Protein AF-A0A7Y9PFM8-F1 (afdb_monomer)

Structure (mmCIF, N/CA/C/O backbone):
data_AF-A0A7Y9PFM8-F1
#
_entry.id   AF-A0A7Y9PFM8-F1
#
loop_
_atom_site.group_PDB
_atom_site.id
_atom_site.type_symbol
_atom_site.label_atom_id
_atom_site.label_alt_id
_atom_site.label_comp_id
_atom_site.label_asym_id
_atom_site.label_entity_id
_atom_site.label_seq_id
_atom_site.pdbx_PDB_ins_code
_atom_site.Cartn_x
_atom_site.Cartn_y
_atom_site.Cartn_z
_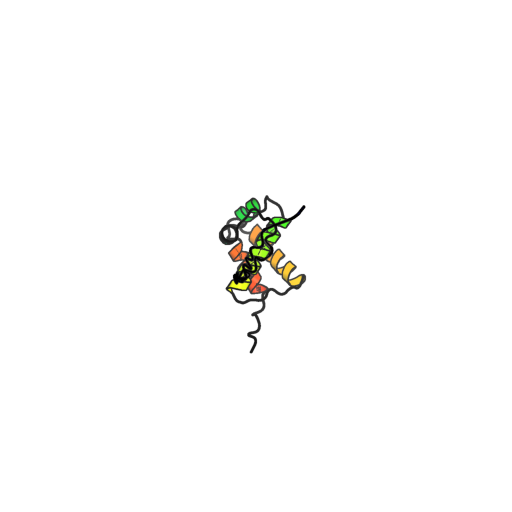atom_site.occupancy
_atom_site.B_iso_or_equiv
_atom_site.auth_seq_id
_atom_site.auth_comp_id
_atom_site.auth_asym_id
_atom_site.auth_atom_id
_atom_site.pdbx_PDB_model_num
ATOM 1 N N . MET A 1 1 ? -14.944 80.225 -10.000 1.00 38.75 1 MET A N 1
ATOM 2 C CA . MET A 1 1 ? -16.391 80.421 -10.223 1.00 38.75 1 MET A CA 1
ATOM 3 C C . MET A 1 1 ? -16.986 79.063 -10.591 1.00 38.75 1 MET A C 1
ATOM 5 O O . MET A 1 1 ? -16.757 78.572 -11.684 1.00 38.75 1 MET A O 1
ATOM 9 N N . THR A 1 2 ? -17.610 78.399 -9.618 1.00 52.09 2 THR A N 1
ATOM 10 C CA . THR A 1 2 ? -18.499 77.21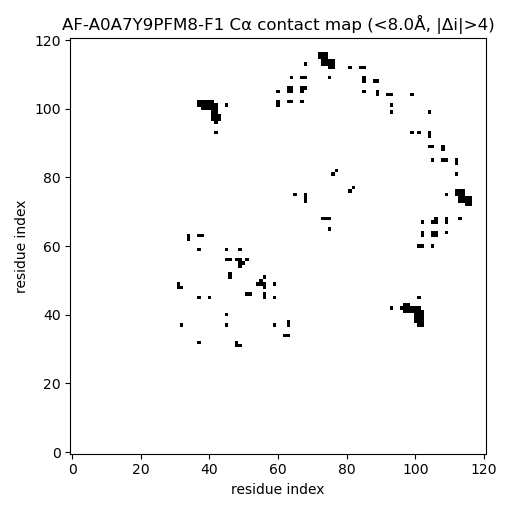9 -9.754 1.00 52.09 2 THR A CA 1
ATOM 11 C C . THR A 1 2 ? -19.690 77.545 -10.695 1.00 52.09 2 THR A C 1
ATOM 13 O O . THR A 1 2 ? -19.854 78.736 -10.969 1.00 52.09 2 THR A O 1
ATOM 16 N N . PRO A 1 3 ? -20.612 76.624 -11.105 1.00 58.56 3 PRO A N 1
ATOM 17 C CA . PRO A 1 3 ? -20.799 75.204 -10.723 1.00 58.56 3 PRO A CA 1
ATOM 18 C C . PRO A 1 3 ? -21.363 74.259 -11.836 1.00 58.56 3 PRO A C 1
ATOM 20 O O . PRO A 1 3 ? -21.651 74.679 -12.951 1.00 58.56 3 PRO A O 1
ATOM 23 N N . ARG A 1 4 ? -21.674 73.010 -11.425 1.00 45.44 4 ARG A N 1
ATOM 24 C CA . ARG A 1 4 ? -22.862 72.174 -11.771 1.00 45.44 4 ARG A CA 1
ATOM 25 C C . ARG A 1 4 ? -22.559 70.865 -12.515 1.00 45.44 4 ARG A C 1
ATOM 27 O O . ARG A 1 4 ? -22.446 70.861 -13.732 1.00 45.44 4 ARG A O 1
ATOM 34 N N . LYS A 1 5 ? -22.722 69.731 -11.824 1.00 55.31 5 LYS A N 1
ATOM 35 C CA . LYS A 1 5 ? -24.015 69.012 -11.787 1.00 55.31 5 LYS A CA 1
ATOM 36 C C . LYS A 1 5 ? -23.941 67.774 -10.889 1.00 55.31 5 LYS A C 1
ATOM 38 O O . LYS A 1 5 ? -23.205 66.837 -11.167 1.00 55.31 5 LYS A O 1
ATOM 43 N N . ASN A 1 6 ? -24.794 67.774 -9.864 1.00 51.31 6 ASN A N 1
ATOM 44 C CA . ASN A 1 6 ? -25.361 66.572 -9.261 1.00 51.31 6 ASN A CA 1
ATOM 45 C C . ASN A 1 6 ? -25.805 65.585 -10.342 1.00 51.31 6 ASN A C 1
ATOM 47 O O . ASN A 1 6 ? -26.530 65.996 -11.251 1.00 51.31 6 ASN A O 1
ATOM 51 N N . ARG A 1 7 ? -25.543 64.294 -10.130 1.00 56.41 7 ARG A N 1
ATOM 52 C CA . ARG A 1 7 ? -26.544 63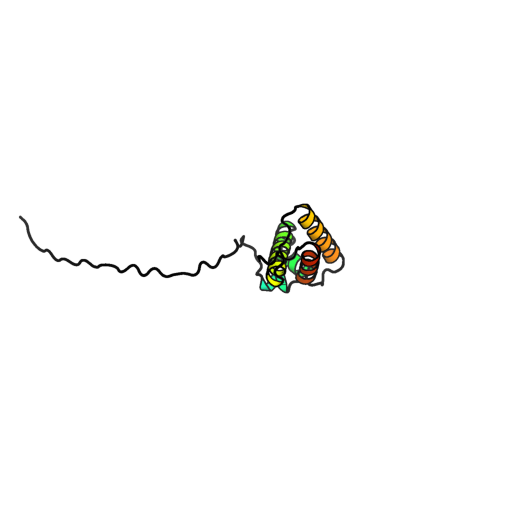.247 -10.349 1.00 56.41 7 ARG A CA 1
ATOM 53 C C . ARG A 1 7 ? -26.228 62.016 -9.505 1.00 56.41 7 ARG A C 1
ATOM 55 O O . ARG A 1 7 ? -25.200 61.375 -9.679 1.00 56.41 7 ARG A O 1
ATOM 62 N N . LEU A 1 8 ? -27.146 61.749 -8.579 1.00 51.09 8 LEU A N 1
ATOM 63 C CA . LEU A 1 8 ? -27.260 60.515 -7.822 1.00 51.09 8 LEU A CA 1
ATOM 64 C C . LEU A 1 8 ? -27.312 59.315 -8.768 1.00 51.09 8 LEU A C 1
ATOM 66 O O . LEU A 1 8 ? -28.201 59.267 -9.615 1.00 51.09 8 LEU A O 1
ATOM 70 N N . LEU A 1 9 ? -26.467 58.318 -8.535 1.00 47.72 9 LEU A N 1
ATOM 71 C CA . LEU A 1 9 ? -26.830 56.923 -8.755 1.00 47.72 9 LEU A CA 1
ATOM 72 C C . LEU A 1 9 ? -26.267 56.105 -7.594 1.00 47.72 9 LEU A C 1
ATOM 74 O O . LEU A 1 9 ? -25.099 55.730 -7.569 1.00 47.72 9 LEU A O 1
ATOM 78 N N . ALA A 1 10 ? -27.128 55.869 -6.608 1.00 45.94 10 ALA A N 1
ATOM 79 C CA . ALA A 1 10 ? -26.961 54.776 -5.672 1.00 45.94 10 ALA A CA 1
ATOM 80 C C . ALA A 1 10 ? -27.221 53.480 -6.449 1.00 45.94 10 ALA A C 1
ATOM 82 O O . ALA A 1 10 ? -28.361 53.200 -6.818 1.00 45.94 10 ALA A O 1
ATOM 83 N N . LEU A 1 11 ? -26.167 52.717 -6.732 1.00 42.00 11 LEU A N 1
ATOM 84 C CA . LEU A 1 11 ? -26.303 51.338 -7.178 1.00 42.00 11 LEU A CA 1
ATOM 85 C C . LEU A 1 11 ? -26.061 50.447 -5.959 1.00 42.00 11 LEU A C 1
ATOM 87 O O . LEU A 1 11 ? -24.929 50.261 -5.516 1.00 42.00 11 LEU A O 1
ATOM 91 N N . VAL A 1 12 ? -27.150 49.947 -5.383 1.00 45.22 12 VAL A N 1
ATOM 92 C CA . VAL A 1 12 ? -27.116 48.884 -4.380 1.00 45.22 12 VAL A CA 1
ATOM 93 C C . VAL A 1 12 ? -26.720 47.607 -5.115 1.00 45.22 12 VAL A C 1
ATOM 95 O O . VAL A 1 12 ? -27.528 47.016 -5.827 1.00 45.22 12 VAL A O 1
ATOM 98 N N . ALA A 1 13 ? -25.454 47.213 -4.995 1.00 45.69 13 ALA A N 1
ATOM 99 C CA . ALA A 1 13 ? -24.996 45.913 -5.458 1.00 45.69 13 ALA A CA 1
ATOM 100 C C . ALA A 1 13 ? -25.496 44.850 -4.470 1.00 45.69 13 ALA A C 1
ATOM 102 O O . ALA A 1 13 ? -25.012 44.749 -3.343 1.00 45.69 13 ALA A O 1
ATOM 103 N N . ALA A 1 14 ? -26.509 44.090 -4.884 1.00 49.25 14 ALA A N 1
ATOM 104 C CA . ALA A 1 14 ? -26.960 42.903 -4.178 1.00 49.25 14 ALA A CA 1
ATOM 105 C C . ALA A 1 14 ? -25.823 41.869 -4.170 1.00 49.25 14 ALA A C 1
ATOM 107 O O . ALA A 1 14 ? -25.437 41.349 -5.215 1.00 49.25 14 ALA A O 1
ATOM 108 N N . ALA A 1 15 ? -25.269 41.598 -2.990 1.00 49.91 15 ALA A N 1
ATOM 109 C CA . ALA A 1 15 ? -24.292 40.542 -2.787 1.00 49.91 15 ALA A CA 1
ATOM 110 C C . ALA A 1 15 ? -24.991 39.178 -2.906 1.00 49.91 15 ALA A C 1
ATOM 112 O O . ALA A 1 15 ? -25.570 38.671 -1.948 1.00 49.91 15 ALA A O 1
ATOM 113 N N . THR A 1 16 ? -24.953 38.580 -4.094 1.00 55.22 16 THR A N 1
ATOM 114 C CA . THR A 1 16 ? -25.236 37.154 -4.271 1.00 55.22 16 THR A CA 1
ATOM 115 C C . THR A 1 16 ? -24.068 36.363 -3.694 1.00 55.22 16 THR A C 1
ATOM 117 O O . THR A 1 16 ? -23.027 36.220 -4.333 1.00 55.22 16 THR A O 1
ATOM 120 N N . PHE A 1 17 ? -24.230 35.870 -2.469 1.00 50.47 17 PHE A N 1
ATOM 121 C CA . PHE A 1 17 ? -23.361 34.841 -1.907 1.00 50.47 17 PHE A CA 1
ATOM 122 C C . PHE A 1 17 ? -23.565 33.554 -2.716 1.00 50.47 17 PHE A C 1
ATOM 124 O O . PHE A 1 17 ? -24.571 32.862 -2.562 1.00 50.47 17 PHE A O 1
ATOM 131 N N . ALA A 1 18 ? -22.629 33.247 -3.613 1.00 52.38 18 ALA A N 1
ATOM 132 C CA . ALA A 1 18 ? -22.535 31.919 -4.194 1.00 52.38 18 ALA A CA 1
ATOM 133 C C . ALA A 1 18 ? -22.090 30.957 -3.082 1.00 52.38 18 ALA A C 1
ATOM 135 O O . ALA A 1 18 ? -20.964 31.040 -2.596 1.00 52.38 18 ALA A O 1
ATOM 136 N N . LEU A 1 19 ? -22.987 30.065 -2.658 1.00 55.34 19 LEU A N 1
ATOM 137 C CA . LEU A 1 19 ? -22.627 28.861 -1.914 1.00 55.34 19 LEU A CA 1
ATOM 138 C C . LEU A 1 19 ? -21.805 27.968 -2.851 1.00 55.34 19 LEU A C 1
ATOM 140 O O . LEU A 1 19 ? -22.355 27.143 -3.576 1.00 55.34 19 LEU A O 1
ATOM 144 N N . THR A 1 20 ? -20.488 28.149 -2.875 1.00 56.38 20 THR A N 1
ATOM 145 C CA . THR A 1 20 ? -19.593 27.097 -3.348 1.00 56.38 20 THR A CA 1
ATOM 146 C C . THR A 1 20 ? -19.622 25.978 -2.306 1.00 56.38 20 THR A C 1
ATOM 148 O O . THR A 1 20 ? -19.383 26.247 -1.125 1.00 56.38 20 THR A O 1
ATOM 151 N N . PRO A 1 21 ? -19.931 24.721 -2.672 1.00 58.25 21 PRO A N 1
ATOM 152 C CA . PRO A 1 21 ? -19.656 23.622 -1.765 1.00 58.25 21 PRO A CA 1
ATOM 153 C C . PRO A 1 21 ? -18.147 23.617 -1.512 1.00 58.25 21 PRO A C 1
ATOM 155 O O . PRO A 1 21 ? -17.354 23.575 -2.454 1.00 58.25 21 PRO A O 1
ATOM 158 N N . VAL A 1 22 ? -17.751 23.707 -0.241 1.00 50.25 22 VAL A N 1
ATOM 159 C CA . VAL A 1 22 ? -16.378 23.422 0.170 1.00 50.25 22 VAL A CA 1
ATOM 160 C C . VAL A 1 22 ? -16.154 21.934 -0.073 1.00 50.25 22 VAL A C 1
ATOM 162 O O . VAL A 1 22 ? -16.493 21.078 0.739 1.00 50.25 22 VAL A O 1
ATOM 165 N N . ILE A 1 23 ? -15.666 21.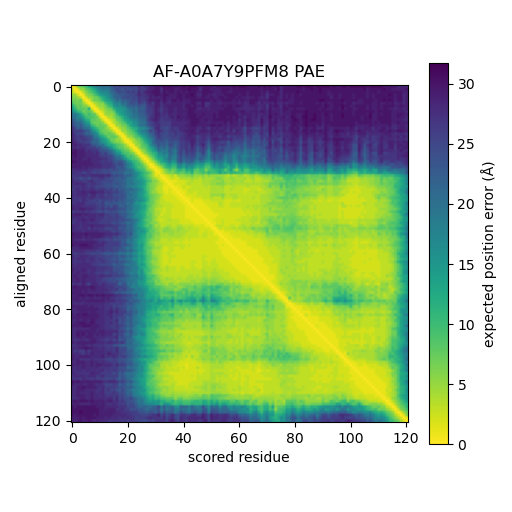608 -1.265 1.00 53.75 23 ILE A N 1
ATOM 166 C CA . ILE A 1 23 ? -15.078 20.303 -1.515 1.00 53.75 23 ILE A CA 1
ATOM 167 C C . ILE A 1 23 ? -13.811 20.327 -0.672 1.00 53.75 23 ILE A C 1
ATOM 169 O O . ILE A 1 23 ? -12.916 21.134 -0.918 1.00 53.75 23 ILE A O 1
ATOM 173 N N . ALA A 1 24 ? -13.782 19.519 0.384 1.00 47.84 24 ALA A N 1
ATOM 174 C CA . ALA A 1 24 ? -12.563 19.260 1.120 1.00 47.84 24 ALA A CA 1
ATOM 175 C C . ALA A 1 24 ? -11.614 18.548 0.153 1.00 47.84 24 ALA A C 1
ATOM 177 O O . ALA A 1 24 ? -11.633 17.326 0.041 1.00 47.84 24 ALA A O 1
ATOM 178 N N . THR A 1 25 ? -10.830 19.314 -0.602 1.00 44.03 25 THR A N 1
ATOM 179 C CA . THR A 1 25 ? -9.622 18.796 -1.223 1.00 44.03 25 THR A CA 1
ATOM 180 C C . THR A 1 25 ? -8.729 18.438 -0.050 1.00 44.03 25 THR A C 1
ATOM 182 O O . THR A 1 25 ? -8.177 19.325 0.612 1.00 44.03 25 THR A O 1
ATOM 185 N N . ALA A 1 26 ? -8.680 17.143 0.282 1.00 51.22 26 ALA A N 1
ATOM 186 C CA . ALA A 1 26 ? -7.566 16.594 1.035 1.00 51.22 26 ALA A CA 1
ATOM 187 C C . ALA A 1 26 ? -6.304 17.220 0.441 1.00 51.22 26 ALA A C 1
ATOM 189 O O . ALA A 1 26 ? -6.222 17.383 -0.773 1.00 51.22 26 ALA A O 1
ATOM 190 N N . GLN A 1 27 ? -5.431 17.740 1.296 1.00 41.62 27 GLN A N 1
ATOM 191 C CA . GLN A 1 27 ? -4.287 18.523 0.859 1.00 41.62 27 GLN A CA 1
ATOM 192 C C . GLN A 1 27 ? -3.405 17.653 -0.038 1.00 41.62 27 GLN A C 1
ATOM 194 O O . GLN A 1 27 ? -2.563 16.917 0.466 1.00 41.62 27 GLN A O 1
ATOM 199 N N . ASP A 1 28 ? -3.623 17.746 -1.348 1.00 47.72 28 ASP A N 1
ATOM 200 C CA . ASP A 1 28 ? -2.761 17.185 -2.369 1.00 47.72 28 ASP A CA 1
ATOM 201 C C . ASP A 1 28 ? -1.445 17.946 -2.266 1.00 47.72 28 ASP A C 1
ATOM 203 O O . ASP A 1 28 ? -1.254 19.034 -2.823 1.00 47.72 28 ASP A O 1
ATOM 207 N N . THR A 1 29 ? -0.511 17.395 -1.497 1.00 53.03 29 THR A N 1
ATOM 208 C CA . THR A 1 29 ? 0.901 17.617 -1.784 1.00 53.03 29 THR A CA 1
ATOM 209 C C . THR A 1 29 ? 1.070 17.399 -3.294 1.00 53.03 29 THR A C 1
ATOM 211 O O . THR A 1 29 ? 0.448 16.494 -3.837 1.00 53.03 29 THR A O 1
ATOM 214 N N . PRO A 1 30 ? 1.821 18.234 -4.028 1.00 57.25 30 PRO A N 1
ATOM 215 C CA . PRO A 1 30 ? 1.934 18.078 -5.474 1.00 57.25 30 PRO A CA 1
ATOM 216 C C . PRO A 1 30 ? 2.645 16.759 -5.798 1.00 57.25 30 PRO A C 1
ATOM 218 O O . PRO A 1 30 ? 3.871 16.677 -5.845 1.00 57.25 30 PRO A O 1
ATOM 221 N N . HIS A 1 31 ? 1.846 15.715 -5.975 1.00 66.19 31 HIS A N 1
ATOM 222 C CA . HIS A 1 31 ? 2.245 14.380 -6.362 1.00 66.19 31 HIS A CA 1
ATOM 223 C C . HIS A 1 31 ? 2.085 14.247 -7.877 1.00 66.19 31 HIS A C 1
ATOM 225 O O . HIS A 1 31 ? 1.228 14.885 -8.487 1.00 66.19 31 HIS A O 1
ATOM 231 N N . ASN A 1 32 ? 2.916 13.422 -8.513 1.00 74.19 32 ASN A N 1
ATOM 232 C CA . ASN A 1 32 ? 2.878 13.247 -9.969 1.00 74.19 32 ASN A CA 1
ATOM 233 C C . ASN A 1 32 ? 1.889 12.151 -10.422 1.00 74.19 32 ASN A C 1
ATOM 235 O O . ASN A 1 32 ? 1.912 11.747 -11.583 1.00 74.19 32 ASN A O 1
ATOM 239 N N . TRP A 1 33 ? 1.068 11.626 -9.510 1.00 81.94 33 TRP A N 1
ATOM 240 C CA . TRP A 1 33 ? 0.139 10.520 -9.742 1.00 81.94 33 TRP A CA 1
ATOM 241 C C . TRP A 1 33 ? -1.290 10.919 -9.372 1.00 81.94 33 TRP A C 1
ATOM 243 O O . TRP A 1 33 ? -1.497 11.793 -8.536 1.00 81.94 33 TRP A O 1
ATOM 253 N N . THR A 1 34 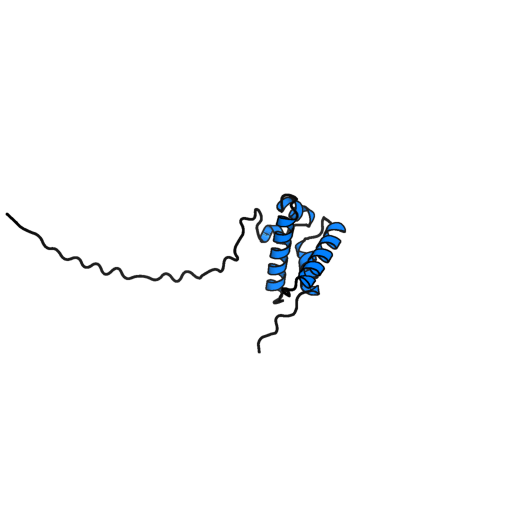? -2.272 10.271 -9.997 1.00 86.69 34 THR A N 1
ATOM 254 C CA . THR A 1 34 ? -3.696 10.432 -9.664 1.00 86.69 34 THR A CA 1
ATOM 255 C C . THR A 1 34 ? -4.227 9.233 -8.876 1.00 86.69 34 THR A C 1
ATOM 257 O O . THR A 1 34 ? -3.704 8.124 -9.023 1.00 86.69 34 THR A O 1
ATOM 260 N N . GLU A 1 35 ? -5.307 9.418 -8.104 1.00 83.69 35 GLU A N 1
ATOM 261 C CA . GLU A 1 35 ? -5.979 8.335 -7.359 1.00 83.69 35 GLU A CA 1
ATOM 262 C C . GLU A 1 35 ? -6.300 7.124 -8.264 1.00 83.69 35 GLU A C 1
ATOM 264 O O . GLU A 1 35 ? -6.012 5.972 -7.937 1.00 83.69 35 GLU A O 1
ATOM 269 N N . GLU A 1 36 ? -6.838 7.372 -9.460 1.00 84.19 36 GLU A N 1
ATOM 270 C CA . GLU A 1 36 ? -7.197 6.327 -10.430 1.00 84.19 36 GLU A CA 1
ATOM 271 C C . GLU A 1 36 ? -5.979 5.509 -10.898 1.00 84.19 36 GLU A C 1
ATOM 273 O O . GLU A 1 36 ? -6.068 4.289 -11.093 1.00 84.19 36 GLU A O 1
ATOM 278 N N . GLN A 1 37 ? -4.824 6.166 -11.051 1.00 85.31 37 GLN A N 1
ATOM 279 C CA . GLN A 1 37 ? -3.575 5.510 -11.433 1.00 85.31 37 GLN A CA 1
ATOM 280 C C . GLN A 1 37 ? -3.053 4.622 -10.309 1.00 85.31 37 GLN A C 1
ATOM 282 O O . GLN A 1 37 ? -2.682 3.479 -10.561 1.00 85.31 37 GLN A O 1
ATOM 287 N N . ILE A 1 38 ? -3.046 5.107 -9.067 1.00 86.88 38 ILE A N 1
ATOM 288 C CA . ILE A 1 38 ? -2.496 4.344 -7.940 1.00 86.88 38 ILE A CA 1
ATOM 289 C C . ILE A 1 38 ? -3.380 3.153 -7.553 1.00 86.88 38 ILE A C 1
ATOM 291 O O . ILE A 1 38 ? -2.856 2.122 -7.133 1.00 86.88 38 ILE A O 1
ATOM 295 N N . ILE A 1 39 ? -4.705 3.243 -7.734 1.00 87.62 39 ILE A N 1
ATOM 296 C CA . ILE A 1 39 ? -5.639 2.138 -7.443 1.00 87.62 39 ILE A CA 1
ATOM 297 C C . ILE A 1 39 ? -5.424 0.964 -8.409 1.00 87.62 39 ILE A C 1
ATOM 299 O O . ILE A 1 39 ? -5.587 -0.199 -8.032 1.00 87.62 39 ILE A O 1
ATOM 303 N N . THR A 1 40 ? -5.052 1.264 -9.654 1.00 89.50 40 THR A N 1
ATOM 304 C CA . THR A 1 40 ? -4.833 0.269 -10.715 1.00 89.50 40 THR A CA 1
ATOM 305 C C . THR A 1 40 ? -3.365 -0.121 -10.893 1.00 89.50 40 THR A C 1
ATOM 307 O O . THR A 1 40 ? -3.072 -1.056 -11.637 1.00 89.50 40 THR A O 1
ATOM 310 N N . ALA A 1 41 ? -2.447 0.546 -10.189 1.00 87.62 41 ALA A N 1
ATOM 311 C CA . ALA A 1 41 ? -1.021 0.287 -10.279 1.00 87.62 41 ALA A CA 1
ATOM 312 C C . ALA A 1 41 ? -0.614 -1.014 -9.573 1.00 87.62 41 ALA A C 1
ATOM 314 O O . ALA A 1 41 ? -1.000 -1.310 -8.434 1.00 87.62 41 ALA A O 1
ATOM 315 N N . THR A 1 42 ? 0.259 -1.771 -10.232 1.00 92.00 42 THR A N 1
ATOM 316 C CA . THR A 1 42 ? 1.044 -2.814 -9.570 1.00 92.00 42 THR A CA 1
ATOM 317 C C . THR A 1 42 ? 2.097 -2.199 -8.655 1.00 92.00 42 THR A C 1
ATOM 319 O O . THR A 1 42 ? 2.436 -1.019 -8.768 1.00 92.00 42 THR A O 1
ATOM 322 N N . VAL A 1 43 ? 2.664 -3.003 -7.758 1.00 89.00 43 VAL A N 1
ATOM 323 C CA . VAL A 1 43 ? 3.800 -2.597 -6.917 1.00 89.00 43 VAL A CA 1
ATOM 324 C C . VAL A 1 43 ? 4.933 -2.013 -7.768 1.00 89.00 43 VAL A C 1
ATOM 326 O O . VAL A 1 43 ? 5.486 -0.968 -7.423 1.00 89.00 43 VAL A O 1
ATOM 329 N N . HIS A 1 44 ? 5.257 -2.647 -8.899 1.00 89.25 44 HIS A N 1
ATOM 330 C CA . HIS A 1 44 ? 6.280 -2.152 -9.816 1.00 89.25 44 HIS A CA 1
ATOM 331 C C . HIS A 1 44 ? 5.907 -0.798 -10.431 1.00 89.25 44 HIS A C 1
ATOM 333 O O . HIS A 1 44 ? 6.730 0.115 -10.457 1.00 89.25 44 HIS A O 1
ATOM 339 N N . GLN A 1 45 ? 4.668 -0.637 -10.897 1.00 88.25 45 GLN A N 1
ATOM 340 C CA . GLN A 1 45 ? 4.206 0.626 -11.477 1.00 88.25 45 GLN A CA 1
ATOM 341 C C . GLN A 1 45 ? 4.188 1.751 -10.441 1.00 88.25 45 GLN A C 1
ATOM 343 O O . GLN A 1 45 ? 4.672 2.840 -10.729 1.00 88.25 45 GLN A O 1
ATOM 348 N N . ALA A 1 46 ? 3.720 1.482 -9.222 1.00 87.31 46 ALA A N 1
ATOM 349 C CA . ALA A 1 46 ? 3.742 2.442 -8.124 1.00 87.31 46 ALA A CA 1
ATOM 350 C C . ALA A 1 46 ? 5.175 2.853 -7.744 1.00 87.31 46 ALA A C 1
ATOM 352 O O . ALA A 1 46 ? 5.429 4.023 -7.469 1.00 87.31 46 ALA A O 1
ATOM 353 N N . TRP A 1 47 ? 6.134 1.924 -7.805 1.00 88.06 47 TRP A N 1
ATOM 354 C CA . TRP A 1 47 ? 7.555 2.229 -7.614 1.00 88.06 47 TRP A CA 1
ATOM 355 C C . TRP A 1 47 ? 8.133 3.123 -8.720 1.00 88.06 47 TRP A C 1
ATOM 357 O O . TRP A 1 47 ? 8.977 3.980 -8.464 1.00 88.06 47 TRP A O 1
ATOM 367 N N . LEU A 1 48 ? 7.685 2.954 -9.964 1.00 88.75 48 LEU A N 1
ATOM 368 C CA . LEU A 1 48 ? 8.070 3.849 -11.055 1.00 88.75 48 LEU A CA 1
ATOM 369 C C . LEU A 1 48 ? 7.408 5.227 -10.917 1.00 88.75 48 LEU A C 1
ATOM 371 O O . LEU A 1 48 ? 8.083 6.236 -11.110 1.00 88.75 48 LEU A O 1
ATOM 375 N N . LEU A 1 49 ? 6.126 5.272 -10.541 1.00 86.81 49 LEU A N 1
ATOM 376 C CA . LEU A 1 49 ? 5.361 6.505 -10.318 1.00 86.81 49 LEU A CA 1
ATOM 377 C C . LEU A 1 49 ? 5.924 7.336 -9.165 1.00 86.81 49 LEU A C 1
ATOM 379 O O . LEU A 1 49 ? 5.958 8.561 -9.258 1.00 86.81 49 LEU A O 1
ATOM 383 N N . SER A 1 50 ? 6.441 6.682 -8.123 1.00 85.06 50 SER A N 1
ATOM 384 C CA . SER A 1 50 ? 7.108 7.362 -7.013 1.00 85.06 50 SER A CA 1
ATOM 385 C C . SER A 1 50 ? 8.453 7.987 -7.402 1.00 85.06 50 SER A C 1
ATOM 387 O O . SER A 1 50 ? 9.074 8.674 -6.591 1.00 85.06 50 SER A O 1
ATOM 389 N N . GLY A 1 51 ? 8.936 7.749 -8.626 1.00 86.50 51 GLY A N 1
ATOM 390 C CA . GLY A 1 51 ? 10.277 8.135 -9.052 1.00 86.50 51 GLY A CA 1
ATOM 391 C C . GLY A 1 51 ? 11.367 7.240 -8.462 1.00 86.50 51 GLY A C 1
ATOM 392 O O . GLY A 1 51 ? 12.520 7.658 -8.396 1.00 86.50 51 GLY A O 1
ATOM 393 N N . LYS A 1 52 ? 11.020 6.011 -8.046 1.00 85.44 52 LYS A N 1
ATOM 394 C CA . LYS A 1 52 ? 11.896 5.087 -7.306 1.00 85.44 52 LYS A CA 1
ATOM 395 C C . LYS A 1 52 ? 12.370 5.665 -5.972 1.00 85.44 52 LYS A C 1
ATOM 397 O O . LYS A 1 52 ? 13.469 5.359 -5.510 1.00 85.44 52 LYS A O 1
ATOM 402 N N . ASP A 1 53 ? 11.532 6.507 -5.380 1.00 84.56 53 ASP A N 1
ATOM 403 C CA . ASP A 1 53 ? 11.748 7.101 -4.072 1.00 84.56 53 ASP A CA 1
ATOM 404 C C . ASP A 1 53 ? 10.848 6.422 -3.032 1.00 84.56 53 ASP A C 1
ATOM 406 O O . ASP A 1 53 ? 9.653 6.202 -3.266 1.00 84.56 53 ASP A O 1
ATOM 410 N N . GLU A 1 54 ? 11.435 6.058 -1.888 1.00 80.88 54 GLU A N 1
ATOM 411 C CA . GLU A 1 54 ? 10.721 5.384 -0.797 1.00 80.88 54 GLU A CA 1
ATOM 412 C C . GLU A 1 54 ? 9.725 6.315 -0.091 1.00 80.88 54 GLU A C 1
ATOM 414 O O . GLU A 1 54 ? 8.678 5.844 0.350 1.00 80.88 54 GLU A O 1
ATOM 419 N N . THR A 1 55 ? 10.010 7.619 -0.012 1.00 84.56 55 THR A N 1
ATOM 420 C CA . THR A 1 55 ? 9.126 8.612 0.621 1.00 84.56 55 THR A CA 1
ATOM 421 C C . THR A 1 55 ? 7.863 8.779 -0.208 1.00 84.56 55 THR A C 1
ATOM 423 O O . THR A 1 55 ? 6.75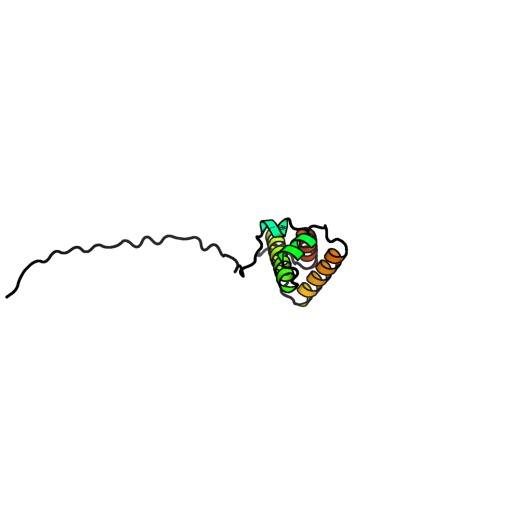9 8.599 0.296 1.00 84.56 55 THR A O 1
ATOM 426 N N . ASN A 1 56 ? 8.017 9.013 -1.511 1.00 85.44 56 ASN A N 1
ATOM 427 C CA . ASN A 1 56 ? 6.895 9.120 -2.441 1.00 85.44 56 ASN A CA 1
ATOM 428 C C . ASN A 1 56 ? 6.092 7.816 -2.522 1.00 85.44 56 ASN A C 1
ATOM 430 O O . ASN A 1 56 ? 4.868 7.839 -2.595 1.00 85.44 56 ASN A O 1
ATOM 434 N N . PHE A 1 57 ? 6.766 6.662 -2.481 1.00 84.81 57 PHE A N 1
ATOM 435 C CA . PHE A 1 57 ? 6.083 5.369 -2.468 1.00 84.81 57 PHE A CA 1
ATOM 436 C C . PHE A 1 57 ? 5.247 5.190 -1.196 1.00 84.81 57 PHE A C 1
ATOM 438 O O . PHE A 1 57 ? 4.148 4.639 -1.246 1.00 84.81 57 PHE A O 1
ATOM 445 N N . PHE A 1 58 ? 5.745 5.670 -0.055 1.00 84.25 58 PHE A N 1
ATOM 446 C CA . PHE A 1 58 ? 4.995 5.651 1.193 1.00 84.25 58 PHE A CA 1
ATOM 447 C C . PHE A 1 58 ? 3.763 6.563 1.141 1.00 84.25 58 PHE A C 1
ATOM 449 O O . PHE A 1 58 ? 2.706 6.151 1.614 1.00 84.25 58 PHE A O 1
ATOM 456 N N . GLU A 1 59 ? 3.864 7.739 0.516 1.00 86.31 59 GLU A N 1
ATOM 457 C CA . GLU A 1 59 ? 2.709 8.617 0.278 1.00 86.31 59 GLU A CA 1
ATOM 458 C C . GLU A 1 59 ? 1.644 7.918 -0.584 1.00 86.31 59 GLU A C 1
ATOM 460 O O . GLU A 1 59 ? 0.489 7.862 -0.168 1.00 86.31 59 GLU A O 1
ATOM 465 N N . ILE A 1 60 ? 2.029 7.257 -1.690 1.00 87.25 60 ILE A N 1
ATOM 466 C CA . ILE A 1 60 ? 1.102 6.438 -2.504 1.00 87.25 60 ILE A CA 1
ATOM 467 C C . ILE A 1 60 ? 0.403 5.381 -1.638 1.00 87.25 60 ILE A C 1
ATOM 469 O O . ILE A 1 60 ? -0.811 5.196 -1.700 1.00 87.25 60 ILE A O 1
ATOM 473 N N . VAL A 1 61 ? 1.165 4.656 -0.816 1.00 87.44 61 VAL A N 1
ATOM 474 C CA . VAL A 1 61 ? 0.625 3.612 0.065 1.00 87.44 61 VAL A CA 1
ATOM 475 C C . VAL A 1 61 ? -0.352 4.184 1.093 1.00 87.44 61 VAL A C 1
ATOM 477 O O . VAL A 1 61 ? -1.375 3.555 1.375 1.00 87.44 61 VAL A O 1
ATOM 480 N N . LYS A 1 62 ? -0.047 5.351 1.662 1.00 85.62 62 LYS A N 1
ATOM 481 C CA . LYS A 1 62 ? -0.901 6.044 2.627 1.00 85.62 62 LYS A CA 1
ATOM 482 C C . LYS A 1 62 ? -2.209 6.483 1.975 1.00 85.62 62 LYS A C 1
ATOM 484 O O . LYS A 1 62 ? -3.272 6.184 2.511 1.00 85.62 62 LYS A O 1
ATOM 489 N N . GLU A 1 63 ? -2.136 7.090 0.799 1.00 87.50 63 GLU A N 1
ATOM 490 C CA . GLU A 1 63 ? -3.297 7.515 0.018 1.00 87.50 63 GLU A CA 1
ATOM 491 C C . GLU A 1 63 ? -4.204 6.317 -0.321 1.00 87.50 63 GLU A C 1
ATOM 493 O O . GLU A 1 63 ? -5.403 6.325 -0.036 1.00 87.50 63 GLU A O 1
ATOM 498 N N . LEU A 1 64 ? -3.623 5.202 -0.783 1.00 87.75 64 LEU A N 1
ATOM 499 C CA . LEU A 1 64 ? -4.358 3.950 -1.005 1.00 87.75 64 LEU A CA 1
ATOM 500 C C . LEU A 1 64 ? -4.991 3.390 0.275 1.00 87.75 64 LEU A C 1
ATOM 502 O O . LEU A 1 64 ? -6.084 2.817 0.226 1.00 87.75 64 LEU A O 1
ATOM 506 N N . ALA A 1 65 ? -4.320 3.530 1.419 1.00 86.25 65 ALA A N 1
ATOM 507 C CA . ALA A 1 65 ? -4.841 3.074 2.700 1.00 86.25 65 ALA A CA 1
ATOM 508 C C . ALA A 1 65 ? -6.043 3.916 3.138 1.00 86.25 65 ALA A C 1
ATOM 510 O O . ALA A 1 65 ? -7.043 3.358 3.594 1.00 86.25 65 ALA A O 1
ATOM 511 N N . GLU A 1 66 ? -5.983 5.234 2.952 1.00 86.12 66 GLU A N 1
ATOM 512 C CA . GLU A 1 66 ? -7.094 6.148 3.213 1.00 86.12 66 GLU A CA 1
ATOM 513 C C . GLU A 1 66 ? -8.292 5.851 2.304 1.00 86.12 66 GLU A C 1
ATOM 515 O O . GLU A 1 66 ? -9.423 5.771 2.790 1.00 86.12 66 GLU A O 1
ATOM 520 N N . ILE A 1 67 ? -8.057 5.610 1.010 1.00 86.69 67 ILE A N 1
ATOM 521 C CA . ILE A 1 67 ? -9.100 5.213 0.050 1.00 86.69 67 ILE A CA 1
ATOM 522 C C . ILE A 1 67 ? -9.744 3.885 0.476 1.00 86.69 67 ILE A C 1
ATOM 524 O O . ILE A 1 67 ? -10.970 3.782 0.553 1.00 86.69 67 ILE A O 1
ATOM 528 N N . SER A 1 68 ? -8.941 2.870 0.813 1.00 85.81 68 SER A N 1
ATOM 529 C CA . SER A 1 68 ? -9.444 1.569 1.282 1.00 85.81 68 SER A CA 1
ATOM 530 C C . SER A 1 68 ? -10.262 1.698 2.575 1.00 85.81 68 SER A C 1
ATOM 532 O O . SER A 1 68 ? -11.347 1.117 2.692 1.00 85.81 68 SER A O 1
ATOM 534 N N . ALA A 1 69 ? -9.788 2.500 3.531 1.00 85.56 69 ALA A N 1
ATOM 535 C CA . ALA A 1 69 ? -10.474 2.742 4.794 1.00 85.56 69 ALA A CA 1
ATOM 536 C C . ALA A 1 69 ? -11.828 3.438 4.584 1.00 85.56 69 ALA A C 1
ATOM 538 O O . ALA A 1 69 ? -12.841 2.960 5.107 1.00 85.56 69 ALA A O 1
ATOM 539 N N . LYS A 1 70 ? -11.872 4.488 3.748 1.00 84.81 70 LYS A N 1
ATOM 540 C CA . LYS A 1 70 ? -13.106 5.188 3.343 1.00 84.81 70 LYS A CA 1
ATOM 541 C C . LYS A 1 70 ? -14.101 4.229 2.687 1.00 84.81 70 LYS A C 1
ATOM 543 O O . LYS A 1 70 ? -15.246 4.148 3.126 1.00 84.81 70 LYS A O 1
ATOM 548 N N . ASN A 1 71 ? -13.655 3.432 1.713 1.00 84.94 71 ASN A N 1
ATOM 549 C CA . ASN A 1 71 ? -14.499 2.470 0.992 1.00 84.94 71 ASN A CA 1
ATOM 550 C C . ASN A 1 71 ? -15.142 1.415 1.904 1.00 84.94 71 ASN A C 1
ATOM 552 O O . ASN A 1 71 ? -16.207 0.883 1.595 1.00 84.94 71 ASN A O 1
ATOM 556 N N . ARG A 1 72 ? -14.494 1.080 3.025 1.00 78.56 72 ARG A N 1
ATOM 557 C CA . ARG A 1 72 ? -14.949 0.039 3.957 1.00 78.56 72 ARG A CA 1
ATOM 558 C C . ARG A 1 72 ? -15.524 0.580 5.263 1.00 78.56 72 ARG A C 1
ATOM 560 O O . ARG A 1 72 ? -15.879 -0.223 6.127 1.00 78.56 72 ARG A O 1
ATOM 567 N N . ASN A 1 73 ? -15.614 1.901 5.417 1.00 81.69 73 ASN A N 1
ATOM 568 C CA . ASN A 1 73 ? -16.009 2.556 6.664 1.00 81.69 73 ASN A CA 1
ATOM 569 C C . ASN A 1 73 ? -15.181 2.053 7.871 1.00 81.69 73 ASN A C 1
ATOM 571 O O . ASN A 1 73 ? -15.706 1.765 8.953 1.00 81.69 73 ASN A O 1
ATOM 575 N N . LEU A 1 74 ? -13.876 1.871 7.645 1.00 81.06 74 LEU A N 1
ATOM 576 C CA . LEU A 1 74 ? -12.889 1.502 8.657 1.00 81.06 74 LEU A CA 1
ATOM 577 C C . LEU A 1 74 ? -12.135 2.751 9.104 1.00 81.06 74 LEU A C 1
ATOM 579 O O . LEU A 1 74 ? -11.910 3.664 8.314 1.00 81.06 74 LEU A O 1
ATOM 583 N N . VAL A 1 75 ? -11.714 2.767 10.364 1.00 80.19 75 VAL A N 1
ATOM 584 C CA . VAL A 1 75 ? -10.796 3.784 10.877 1.00 80.19 75 VAL A CA 1
ATOM 585 C C . VAL A 1 75 ? -9.419 3.154 10.960 1.00 80.19 75 VAL A C 1
ATOM 587 O O . VAL A 1 75 ? -9.239 2.086 11.554 1.00 80.19 75 VAL A O 1
ATOM 590 N N . LEU A 1 76 ? -8.444 3.806 10.334 1.00 75.94 76 LEU A N 1
ATOM 591 C CA . LEU A 1 76 ? -7.051 3.437 10.512 1.00 75.94 76 LEU A CA 1
ATOM 592 C C . LEU A 1 76 ? -6.625 3.889 11.910 1.00 75.94 76 LEU A C 1
ATOM 594 O O . LEU A 1 76 ? -6.807 5.058 12.245 1.00 75.94 76 LEU A O 1
ATOM 598 N N . PRO A 1 77 ? -6.089 2.997 12.754 1.00 71.69 77 PRO A N 1
ATOM 599 C CA . PRO A 1 77 ? -5.515 3.428 14.015 1.00 71.69 77 PRO A CA 1
ATOM 600 C C . PRO A 1 77 ? -4.311 4.339 13.746 1.00 71.69 77 PRO A C 1
ATOM 602 O O . PRO A 1 77 ? -3.317 3.899 13.168 1.00 71.69 77 PRO A O 1
ATOM 605 N N . ASP A 1 78 ? -4.378 5.578 14.234 1.00 69.44 78 ASP A N 1
ATOM 606 C CA . ASP A 1 78 ? -3.266 6.541 14.264 1.00 69.44 78 ASP A CA 1
ATOM 607 C C . ASP A 1 78 ? -2.224 6.160 15.334 1.00 69.44 78 ASP A C 1
ATOM 609 O O . ASP A 1 78 ? -1.843 6.948 16.200 1.00 69.44 78 ASP A O 1
ATOM 613 N N . SER A 1 79 ? -1.777 4.901 15.320 1.00 76.19 79 SER A N 1
ATOM 614 C CA . SER A 1 79 ? -0.683 4.434 16.164 1.00 76.19 79 SER A CA 1
ATOM 615 C C . SER A 1 79 ? 0.562 4.154 15.316 1.00 76.19 79 SER A C 1
ATOM 617 O O . SER A 1 79 ? 0.483 3.477 14.282 1.00 76.19 79 SER A O 1
ATOM 619 N N . PRO A 1 80 ? 1.754 4.603 15.758 1.00 74.19 80 PRO A N 1
ATOM 620 C CA . PRO A 1 80 ? 3.009 4.297 15.071 1.00 74.19 80 PRO A CA 1
ATOM 621 C C . PRO A 1 80 ? 3.238 2.790 14.892 1.00 74.19 80 PRO A C 1
ATOM 623 O O . PRO A 1 80 ? 3.870 2.354 13.932 1.00 74.19 80 PRO A O 1
ATOM 626 N N . GLU A 1 81 ? 2.727 1.978 15.816 1.00 78.19 81 GLU A N 1
ATOM 627 C CA . GLU A 1 81 ? 2.822 0.519 15.782 1.00 78.19 81 GLU A CA 1
ATOM 628 C C . GLU A 1 81 ? 1.972 -0.089 14.664 1.00 78.19 81 GLU A C 1
ATOM 630 O O . GLU A 1 81 ? 2.446 -0.970 13.942 1.00 78.19 81 GLU A O 1
ATOM 635 N N . ALA A 1 82 ? 0.744 0.403 14.475 1.00 71.94 82 ALA A N 1
ATOM 636 C CA . ALA A 1 82 ? -0.119 -0.047 13.393 1.00 71.94 82 ALA A CA 1
ATOM 637 C C . ALA A 1 82 ? 0.435 0.369 12.028 1.00 71.94 82 ALA A C 1
ATOM 639 O O . ALA A 1 82 ? 0.467 -0.460 11.118 1.00 71.94 82 ALA A O 1
ATOM 640 N N . GLY A 1 83 ? 0.966 1.592 11.915 1.00 73.06 83 GLY A N 1
ATOM 641 C CA . GLY A 1 83 ? 1.674 2.057 10.720 1.00 73.06 83 GLY A CA 1
ATOM 642 C C . GLY A 1 83 ? 2.899 1.197 10.391 1.00 73.06 83 GLY A C 1
ATOM 643 O O . GLY A 1 83 ? 3.058 0.749 9.257 1.00 73.06 83 GLY A O 1
ATOM 644 N N . LYS A 1 84 ? 3.730 0.864 11.391 1.00 81.50 84 LYS A N 1
ATOM 645 C CA . LYS A 1 84 ? 4.884 -0.039 11.213 1.00 81.50 84 LYS A CA 1
ATOM 646 C C . LYS A 1 84 ? 4.467 -1.444 10.786 1.00 81.50 84 LYS A C 1
ATOM 648 O O . LYS A 1 84 ? 5.092 -2.017 9.896 1.00 81.50 84 LYS A O 1
ATOM 653 N N . LYS A 1 85 ? 3.424 -2.008 11.401 1.00 81.50 85 LYS A N 1
ATOM 654 C CA . LYS A 1 85 ? 2.917 -3.346 11.062 1.00 81.50 85 LYS A CA 1
ATOM 655 C C . LYS A 1 85 ? 2.346 -3.383 9.645 1.00 81.50 85 LYS A C 1
ATOM 657 O O . LYS A 1 85 ? 2.645 -4.320 8.906 1.00 81.50 85 LYS A O 1
ATOM 662 N N . ALA A 1 86 ? 1.585 -2.356 9.268 1.00 81.94 86 ALA A N 1
ATOM 663 C CA . ALA A 1 86 ? 1.048 -2.199 7.924 1.00 81.94 86 ALA A CA 1
ATOM 664 C C . ALA A 1 86 ? 2.171 -2.062 6.887 1.00 81.94 86 ALA A C 1
ATOM 666 O O . ALA A 1 86 ? 2.246 -2.847 5.945 1.00 81.94 86 ALA A O 1
ATOM 667 N N . GLY A 1 87 ? 3.112 -1.143 7.113 1.00 83.00 87 GLY A N 1
ATOM 668 C CA . GLY A 1 87 ? 4.255 -0.931 6.225 1.00 83.00 87 GLY A CA 1
ATOM 669 C C . GLY A 1 87 ? 5.138 -2.174 6.075 1.00 83.00 87 GLY A C 1
ATOM 670 O O . GLY A 1 87 ? 5.542 -2.511 4.964 1.00 83.00 87 GLY A O 1
ATOM 671 N N . ALA A 1 88 ? 5.395 -2.911 7.160 1.00 86.31 88 ALA A N 1
ATOM 672 C CA . ALA A 1 88 ? 6.166 -4.154 7.109 1.00 86.31 88 ALA A CA 1
ATOM 673 C C . ALA A 1 88 ? 5.453 -5.256 6.310 1.00 86.31 88 ALA A C 1
ATOM 675 O O . ALA A 1 88 ? 6.103 -5.979 5.552 1.00 86.31 88 ALA A O 1
ATOM 676 N N . TYR A 1 89 ? 4.128 -5.374 6.452 1.00 86.62 89 TYR A N 1
ATOM 677 C CA . TYR A 1 89 ? 3.323 -6.300 5.656 1.00 86.62 89 TYR A CA 1
ATOM 678 C C . TYR A 1 89 ? 3.375 -5.935 4.169 1.00 86.62 89 TYR A C 1
ATOM 680 O O . TYR A 1 89 ? 3.717 -6.781 3.345 1.00 86.62 89 TYR A O 1
ATOM 688 N N . ILE A 1 90 ? 3.131 -4.665 3.841 1.00 85.81 90 ILE A N 1
ATOM 689 C CA . ILE A 1 90 ? 3.139 -4.168 2.461 1.00 85.81 90 ILE A CA 1
ATOM 690 C C . ILE A 1 90 ? 4.513 -4.378 1.829 1.00 85.81 90 ILE A C 1
ATOM 692 O O . ILE A 1 90 ? 4.593 -4.936 0.743 1.00 85.81 90 ILE A O 1
ATOM 696 N N . LYS A 1 91 ? 5.604 -4.048 2.533 1.00 86.25 91 LYS A N 1
ATOM 697 C CA . LYS A 1 91 ? 6.978 -4.272 2.053 1.00 86.25 91 LYS A CA 1
ATOM 698 C C . LYS A 1 91 ? 7.283 -5.751 1.804 1.00 86.25 91 LYS A C 1
ATOM 700 O O . LYS A 1 91 ? 8.012 -6.073 0.868 1.00 86.25 91 LYS A O 1
ATOM 705 N N . LYS A 1 92 ? 6.754 -6.654 2.634 1.00 88.12 92 LYS A N 1
ATOM 706 C CA . LYS A 1 92 ? 6.946 -8.100 2.473 1.00 88.12 92 LYS A CA 1
ATOM 707 C C . LYS A 1 92 ? 6.225 -8.626 1.232 1.00 88.12 92 LYS A C 1
ATOM 709 O O . LYS A 1 92 ? 6.852 -9.325 0.444 1.00 88.12 92 LYS A O 1
ATOM 714 N N . GLU A 1 93 ? 4.951 -8.290 1.065 1.00 87.00 93 GLU A N 1
ATOM 715 C CA . GLU A 1 93 ? 4.150 -8.736 -0.083 1.00 87.00 93 GLU A CA 1
ATOM 716 C C . GLU A 1 93 ? 4.662 -8.094 -1.378 1.00 87.00 93 GLU A C 1
ATOM 718 O O . GLU A 1 93 ? 4.891 -8.795 -2.354 1.00 87.00 93 GLU A O 1
ATOM 723 N N . ALA A 1 94 ? 4.990 -6.798 -1.340 1.00 84.62 94 ALA A N 1
ATOM 724 C CA . ALA A 1 94 ? 5.595 -6.073 -2.453 1.00 84.62 94 ALA A CA 1
ATOM 725 C C . ALA A 1 94 ? 6.932 -6.669 -2.908 1.00 84.62 94 ALA A C 1
ATOM 727 O O . ALA A 1 94 ? 7.294 -6.527 -4.067 1.00 84.62 94 ALA A O 1
ATOM 728 N N . LYS A 1 95 ? 7.686 -7.310 -2.006 1.00 83.94 95 LYS A N 1
ATOM 729 C CA . LYS A 1 95 ? 8.924 -8.028 -2.341 1.00 83.94 95 LYS A CA 1
ATOM 730 C C . LYS A 1 95 ? 8.664 -9.450 -2.846 1.00 83.94 95 LYS A C 1
ATOM 732 O O . LYS A 1 95 ? 9.513 -10.009 -3.533 1.00 83.94 95 LYS A O 1
ATOM 737 N N . ALA A 1 96 ? 7.551 -10.057 -2.447 1.00 88.44 96 ALA A N 1
ATOM 738 C CA . ALA A 1 96 ? 7.182 -11.400 -2.872 1.00 88.44 96 ALA A CA 1
ATOM 739 C C . ALA A 1 96 ? 6.638 -11.400 -4.306 1.00 88.44 96 ALA A C 1
ATOM 741 O O . ALA A 1 96 ? 6.988 -12.291 -5.076 1.00 88.44 96 ALA A O 1
ATOM 742 N N . ASP A 1 97 ? 5.829 -10.397 -4.652 1.00 84.88 97 ASP A N 1
ATOM 743 C CA . ASP A 1 97 ? 5.232 -10.241 -5.974 1.00 84.88 97 ASP A CA 1
ATOM 744 C C . ASP A 1 97 ? 5.171 -8.755 -6.367 1.00 84.88 97 ASP A C 1
ATOM 746 O O . ASP A 1 97 ? 4.430 -7.955 -5.792 1.00 84.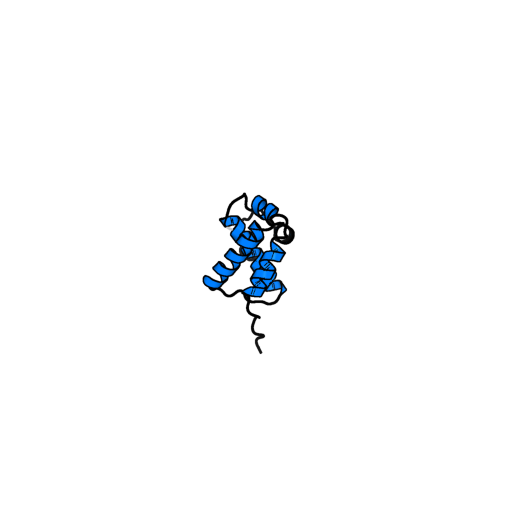88 97 ASP A O 1
ATOM 750 N N . HIS A 1 98 ? 5.988 -8.382 -7.354 1.00 83.94 98 HIS A N 1
ATOM 751 C CA . HIS A 1 98 ? 6.058 -7.015 -7.871 1.00 83.94 98 HIS A CA 1
ATOM 752 C C . HIS A 1 98 ? 4.964 -6.706 -8.909 1.00 83.94 98 HIS A C 1
ATOM 754 O O . HIS A 1 98 ? 4.707 -5.530 -9.187 1.00 83.94 98 HIS A O 1
ATOM 760 N N . ASP A 1 99 ? 4.316 -7.735 -9.458 1.00 87.69 99 ASP A N 1
ATOM 761 C CA . ASP A 1 99 ? 3.253 -7.620 -10.460 1.00 87.69 99 ASP A CA 1
ATOM 762 C C . ASP A 1 99 ? 1.860 -7.608 -9.813 1.00 87.69 99 ASP A C 1
ATOM 764 O O . ASP A 1 99 ? 0.854 -7.329 -10.468 1.00 87.69 99 ASP A O 1
ATOM 768 N N . GLN A 1 100 ? 1.787 -7.837 -8.501 1.00 88.81 100 GLN A N 1
ATOM 769 C CA . GLN A 1 100 ? 0.557 -7.718 -7.736 1.00 88.81 100 GLN A CA 1
ATOM 770 C C . GLN A 1 100 ? 0.090 -6.255 -7.631 1.00 88.81 100 GLN A C 1
ATOM 772 O O . GLN A 1 100 ? 0.883 -5.326 -7.458 1.00 88.81 100 GLN A O 1
ATOM 777 N N . LEU A 1 101 ? -1.232 -6.052 -7.691 1.00 91.75 101 LEU A N 1
ATOM 778 C CA . LEU A 1 101 ? -1.871 -4.754 -7.458 1.00 91.75 101 LEU A CA 1
ATOM 779 C C . LEU A 1 101 ? -1.559 -4.233 -6.053 1.00 91.75 101 LEU A C 1
ATOM 781 O O . LEU A 1 101 ? -1.900 -4.880 -5.055 1.00 91.75 101 LEU A O 1
ATOM 785 N N . LEU A 1 102 ? -0.984 -3.030 -5.973 1.00 89.81 102 LEU A N 1
ATOM 786 C CA . LEU A 1 102 ? -0.604 -2.425 -4.697 1.00 89.81 102 LEU A CA 1
ATOM 787 C C . LEU A 1 102 ? -1.83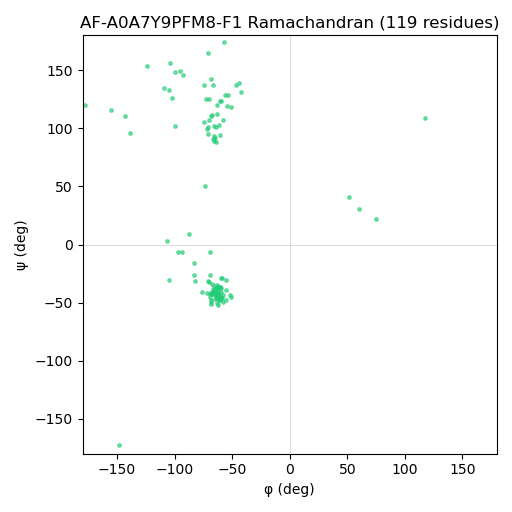5 -2.199 -3.814 1.00 89.81 102 LEU A C 1
ATOM 789 O O . LEU A 1 102 ? -1.811 -2.530 -2.628 1.00 89.81 102 LEU A O 1
ATOM 793 N N . TYR A 1 103 ? -2.940 -1.735 -4.405 1.00 89.88 103 TYR A N 1
ATOM 794 C CA . TYR A 1 103 ? -4.197 -1.528 -3.689 1.00 89.88 103 TYR A CA 1
ATOM 795 C C . TYR A 1 103 ? -4.691 -2.793 -2.977 1.00 89.88 103 TYR A C 1
ATOM 797 O O . TYR A 1 103 ? -5.147 -2.711 -1.843 1.00 89.88 103 TYR A O 1
ATOM 805 N N . ALA A 1 104 ? -4.551 -3.981 -3.575 1.00 90.19 104 ALA A N 1
ATOM 806 C CA . ALA A 1 104 ? -5.002 -5.225 -2.946 1.00 90.19 104 ALA A CA 1
ATOM 807 C C . ALA A 1 104 ? -4.186 -5.578 -1.688 1.00 90.19 104 ALA A C 1
ATOM 809 O O . ALA A 1 104 ? -4.736 -6.058 -0.692 1.00 90.19 104 ALA A O 1
ATOM 810 N N . ILE A 1 105 ? -2.876 -5.322 -1.721 1.00 89.75 105 ILE A N 1
ATOM 811 C CA . ILE A 1 105 ? -1.974 -5.532 -0.583 1.00 89.75 105 ILE A CA 1
ATOM 812 C C . ILE A 1 105 ? -2.304 -4.535 0.531 1.00 89.75 105 ILE A C 1
ATOM 814 O O . ILE A 1 105 ? -2.446 -4.923 1.696 1.00 89.75 105 ILE A O 1
ATOM 818 N N . VAL A 1 106 ? -2.457 -3.259 0.169 1.00 89.00 106 VAL A N 1
ATOM 819 C CA . VAL A 1 106 ? -2.805 -2.183 1.100 1.00 89.00 106 VAL A CA 1
ATOM 820 C C . VAL A 1 106 ? -4.172 -2.444 1.726 1.00 89.00 106 VAL A C 1
ATOM 822 O O . VAL A 1 106 ? -4.288 -2.418 2.945 1.00 89.00 106 VAL A O 1
ATOM 825 N N . ASP A 1 107 ? -5.179 -2.815 0.939 1.00 87.50 107 ASP A N 1
ATOM 826 C CA . ASP A 1 107 ? -6.519 -3.151 1.423 1.00 87.50 107 ASP A CA 1
ATOM 827 C C . ASP A 1 107 ? -6.496 -4.291 2.445 1.00 87.50 107 ASP A C 1
ATOM 829 O O . ASP A 1 107 ? -7.118 -4.214 3.507 1.00 87.50 107 ASP A O 1
ATOM 833 N N . LYS A 1 108 ? -5.718 -5.344 2.179 1.00 87.81 108 LYS A N 1
ATOM 834 C CA . LYS A 1 108 ? -5.541 -6.444 3.129 1.00 87.81 108 L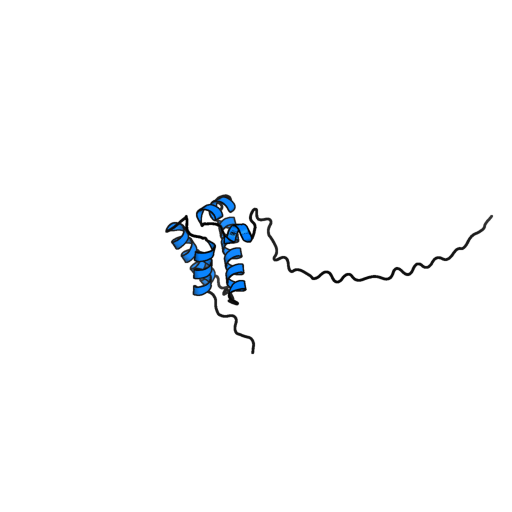YS A CA 1
ATOM 835 C C . LYS A 1 108 ? -4.852 -5.978 4.410 1.00 87.81 108 LYS A C 1
ATOM 837 O O . LYS A 1 108 ? -5.281 -6.366 5.494 1.00 87.81 108 LYS A O 1
ATOM 842 N N . SER A 1 109 ? -3.848 -5.111 4.299 1.00 85.81 109 SER A N 1
ATOM 843 C CA . SER A 1 109 ? -3.189 -4.489 5.448 1.00 85.81 109 SER A CA 1
ATOM 844 C C . SER A 1 109 ? -4.162 -3.650 6.284 1.00 85.81 109 SER A C 1
ATOM 846 O O . SER A 1 109 ? -4.241 -3.835 7.497 1.00 85.81 109 SER A O 1
ATOM 848 N N . VAL A 1 110 ? -4.956 -2.789 5.641 1.00 85.94 110 VAL A N 1
ATOM 849 C CA . VAL A 1 110 ? -5.990 -1.958 6.277 1.00 85.94 110 VAL A CA 1
ATOM 850 C C . VAL A 1 110 ? -7.037 -2.818 6.967 1.00 85.94 110 VAL A C 1
ATOM 852 O O . VAL A 1 110 ? -7.479 -2.493 8.058 1.00 85.94 110 VAL A O 1
ATOM 855 N N . ARG A 1 111 ? -7.408 -3.966 6.403 1.00 85.44 111 ARG A N 1
ATOM 856 C CA . ARG A 1 111 ? -8.320 -4.905 7.071 1.00 85.44 111 ARG A CA 1
ATOM 857 C C . ARG A 1 111 ? -7.704 -5.593 8.290 1.00 85.44 111 ARG A C 1
ATOM 859 O O . ARG A 1 111 ? -8.445 -6.032 9.163 1.00 85.44 111 ARG A O 1
ATOM 866 N N . MET A 1 112 ? -6.380 -5.736 8.334 1.00 82.62 112 MET A N 1
ATOM 867 C CA . MET A 1 112 ? -5.669 -6.337 9.466 1.00 82.62 112 MET A CA 1
ATOM 868 C C . MET A 1 112 ? -5.434 -5.348 10.609 1.00 82.62 112 MET A C 1
ATOM 870 O O . MET A 1 112 ? -5.348 -5.774 11.761 1.00 82.62 112 MET A O 1
ATOM 874 N N . THR A 1 113 ? -5.265 -4.061 10.300 1.00 81.94 113 THR A N 1
ATOM 875 C CA . THR A 1 113 ? -4.959 -3.013 11.287 1.00 81.94 113 THR A CA 1
ATOM 876 C C . THR A 1 113 ? -6.153 -2.125 11.612 1.00 81.94 113 THR A C 1
ATOM 878 O O . THR A 1 113 ? -6.248 -1.633 12.730 1.00 81.94 113 THR A O 1
ATOM 881 N N . GLY A 1 114 ? -7.058 -1.926 10.661 1.00 74.69 114 GLY A N 1
ATOM 882 C CA . GLY A 1 114 ? -8.228 -1.076 10.785 1.00 74.69 114 GLY A CA 1
ATOM 883 C C . GLY A 1 114 ? -9.223 -1.626 11.793 1.00 74.69 114 GLY A C 1
ATOM 884 O O . GLY A 1 114 ? -9.533 -2.820 11.823 1.00 74.69 114 GLY A O 1
ATOM 885 N N . THR A 1 115 ? -9.757 -0.733 12.610 1.00 73.56 115 THR A N 1
ATOM 886 C CA . THR A 1 115 ? -10.907 -1.024 13.458 1.00 73.56 115 THR A CA 1
ATOM 887 C C . THR A 1 115 ? -12.168 -0.627 12.702 1.00 73.56 115 THR A C 1
ATOM 889 O O . THR A 1 115 ? -12.173 0.324 11.915 1.00 73.56 115 THR A O 1
ATOM 892 N N . LYS A 1 116 ? -13.269 -1.365 12.902 1.00 64.75 116 LYS A N 1
ATOM 893 C CA . LYS A 1 116 ? -14.569 -0.865 12.440 1.00 64.75 116 LYS A CA 1
ATOM 894 C C . LYS A 1 116 ? -14.774 0.501 13.080 1.00 64.75 116 LYS A C 1
ATOM 896 O O . LYS A 1 116 ? -14.656 0.598 14.303 1.00 64.75 116 LYS A O 1
ATOM 901 N N . ALA A 1 117 ? -15.092 1.515 12.272 1.00 59.66 117 ALA A N 1
ATOM 902 C CA . ALA A 1 117 ? -15.623 2.753 12.813 1.00 59.66 117 ALA A CA 1
ATOM 903 C C . ALA A 1 117 ? -16.782 2.348 13.726 1.00 59.66 117 ALA A C 1
ATOM 905 O O . ALA A 1 117 ? -17.701 1.655 13.272 1.00 59.66 117 ALA A O 1
ATOM 906 N N . ALA A 1 118 ? -16.685 2.656 15.022 1.00 50.66 118 ALA A N 1
ATOM 907 C CA . ALA A 1 118 ? -17.797 2.413 15.921 1.00 50.66 118 ALA A CA 1
ATOM 908 C C . ALA A 1 118 ? -18.996 3.124 15.293 1.00 50.66 118 ALA A C 1
ATOM 910 O O . ALA A 1 118 ? -18.927 4.324 15.030 1.00 50.66 118 ALA A O 1
ATOM 911 N N . ALA A 1 119 ? -20.043 2.366 14.963 1.00 45.91 119 ALA A N 1
ATOM 912 C CA . ALA A 1 119 ? -21.304 2.967 14.581 1.00 45.91 119 ALA A CA 1
ATOM 913 C C . ALA A 1 119 ? -21.709 3.831 15.775 1.00 45.91 119 ALA A C 1
ATOM 915 O O . ALA A 1 119 ? -21.995 3.292 16.844 1.00 45.91 119 ALA A O 1
ATOM 916 N N . ALA A 1 120 ? -21.599 5.150 15.623 1.00 38.84 120 ALA A N 1
ATOM 917 C CA . ALA A 1 120 ? -22.109 6.086 16.601 1.00 38.84 120 ALA A CA 1
ATOM 918 C C . ALA A 1 120 ? -23.620 5.839 16.673 1.00 38.84 120 ALA A C 1
ATOM 920 O O . ALA A 1 120 ? -24.344 6.183 15.740 1.00 38.84 120 ALA A O 1
ATOM 921 N N . ASN A 1 121 ? -24.048 5.143 17.723 1.00 34.69 121 ASN A N 1
ATOM 922 C CA . ASN A 1 121 ? -25.430 5.121 18.183 1.00 34.69 121 ASN A CA 1
ATOM 923 C C . ASN A 1 121 ? -25.535 6.091 19.352 1.00 34.69 121 ASN A C 1
ATOM 925 O O . ASN A 1 121 ? -24.618 6.052 20.206 1.00 34.69 121 ASN A O 1
#

Organism: NCBI:txid940613

Foldseek 3Di:
DDDDDDDDDDDPDDDPPPPDPPPPPPPPPPAQDDPVDLQQDFLQRLCVSLVVDPVSSVVSLVSLLVVLCVVQQWDAPPDPVLVVQLVVQLVVVCVVDRRHRSSVSSNVSSVVRTDRPPPPD

Solvent-accessible surface area (backbone atoms only — not comparable to full-atom values): 7401 Å² total; per-residue (Å²): 135,86,89,88,80,90,76,92,76,87,75,83,78,80,82,78,80,76,84,68,81,83,72,81,70,70,84,73,66,97,63,96,70,50,74,75,53,54,59,70,19,22,35,50,52,42,37,57,68,30,69,72,35,72,68,48,35,48,49,54,51,49,54,46,33,53,52,42,24,62,78,66,56,34,38,72,59,96,40,75,66,47,50,49,53,36,50,54,50,42,55,50,50,45,69,74,40,42,79,43,47,38,36,62,48,35,40,53,36,43,66,74,56,32,42,73,50,74,79,87,124

Nearest PDB structures (foldseek):
  2lrv-assembly1_A  TM=6.515E-01  e=1.596E-01  Escherichia coli K-12
  2lrm-assembly1_B  TM=6.355E-01  e=2.021E-01  Escherichia coli K-12
  1bg8-assembly2_C-2  TM=6.414E-01  e=2.405E+00  Escherichia coli
  1dj8-assembly3_E  TM=6.028E-01  e=7.375E+00  Escherichia coli

pLDDT: mean 74.04, std 16.55, range [34.69, 92.0]

Sequence (121 aa):
MTPRKNRLLALVAAATFALTPVIATAQDTPHNWTEEQIITATVHQAWLLSGKDETNFFEIVKELAEISAKNRNLVLPDSPEAGKKAGAYIKKEAKADHDQLLYAIVDKSVRMTGTKAAAAN

Radius of gyration: 25.06 Å; Cα contacts (8 Å, |Δi|>4): 105; chains: 1; bounding box: 39×92×30 Å

Mean predicted aligned error: 13.59 Å

Secondary structure (DSSP, 8-state):
-------------------------------S--HHHHHH-BHHHHHHHTTS-HHHHHHHHHHHHHHHHHHHTEEPP--HHHHHHHHHHHHHHHHH-SSSBHHHHHHHHHHHHPEEPP---